Protein AF-A0A0A2TPC8-F1 (afdb_monomer)

Solvent-accessible surface area (backbone atoms only — not comparable to full-atom values): 7662 Å² total; per-residue (Å²): 118,80,66,60,56,56,54,55,64,65,69,65,60,74,78,79,68,80,75,72,52,74,66,56,50,51,52,52,52,39,54,52,29,50,51,46,31,54,52,31,52,68,44,44,84,70,44,54,83,95,39,40,72,57,33,51,48,50,29,53,52,27,49,51,51,30,51,52,47,51,51,53,52,32,54,75,71,70,48,80,70,74,88,72,67,70,83,76,81,57,89,83,67,80,92,76,84,82,88,72,87,82,74,96,74,83,88,83,87,81,85,90,83,89,85,81,91,131

Foldseek 3Di:
DVVVVVVVVVVPDDPPPPDDDPLRVLVVQLVVLVVQLVVLVVVLVVDDPVCNVVSVVSNVVSVVSNVVSVVVNCVVVVNPDDPPVVPPDPPPDDDDDDPDDDDPDDDDDDDDDDDDDD

Nearest PDB structures (foldseek):
  3stq-assembly2_F  TM=7.416E-01  e=1.600E+00  Pseudomonas aeruginosa

Radius of gyration: 28.91 Å; Cα contacts (8 Å, |Δi|>4): 36; chains: 1; bounding box: 40×91×75 Å

Mean predicted aligned error: 17.43 Å

Structure (mmCIF, N/CA/C/O backbone):
data_AF-A0A0A2TPC8-F1
#
_entry.id   AF-A0A0A2TPC8-F1
#
loop_
_atom_site.group_PDB
_atom_site.id
_atom_site.type_symbol
_atom_site.label_atom_id
_atom_site.label_alt_id
_atom_site.label_comp_id
_atom_site.label_asym_id
_atom_site.label_entity_id
_atom_site.label_seq_id
_atom_site.pdbx_PDB_ins_code
_atom_site.Cartn_x
_atom_site.Cartn_y
_atom_site.Cartn_z
_atom_site.occupancy
_atom_site.B_iso_or_equiv
_atom_site.auth_seq_id
_atom_site.auth_comp_id
_atom_site.auth_asym_id
_atom_site.auth_atom_id
_atom_site.pdbx_PDB_model_num
ATOM 1 N N . MET A 1 1 ? 17.088 40.328 40.137 1.00 46.88 1 MET A N 1
ATOM 2 C CA . MET A 1 1 ? 17.240 40.106 38.676 1.00 46.88 1 MET A CA 1
ATOM 3 C C . MET A 1 1 ? 17.309 38.627 38.271 1.00 46.88 1 MET A C 1
ATOM 5 O O . MET A 1 1 ? 16.692 38.276 37.277 1.00 46.88 1 MET A O 1
ATOM 9 N N . LYS A 1 2 ? 17.954 37.725 39.034 1.00 55.81 2 LYS A N 1
ATOM 10 C CA . LYS A 1 2 ? 18.067 36.287 38.675 1.00 55.81 2 LYS A CA 1
ATOM 11 C C . LYS A 1 2 ? 16.743 35.488 38.685 1.00 55.81 2 LYS A C 1
ATOM 13 O O . LYS A 1 2 ? 16.651 34.441 38.056 1.00 55.81 2 LYS A O 1
ATOM 18 N N . THR A 1 3 ? 15.714 35.970 39.382 1.00 57.66 3 THR A N 1
ATOM 19 C CA . THR A 1 3 ? 14.404 35.301 39.512 1.00 57.66 3 THR A CA 1
ATOM 20 C C . THR A 1 3 ? 13.452 35.580 38.351 1.00 57.66 3 THR A C 1
ATOM 22 O O . THR A 1 3 ? 12.630 34.728 38.028 1.00 57.66 3 THR A O 1
ATOM 25 N N . LEU A 1 4 ? 13.579 36.739 37.698 1.00 58.53 4 LEU A N 1
ATOM 26 C CA . LEU A 1 4 ? 12.738 37.114 36.556 1.00 58.53 4 LEU A CA 1
ATOM 27 C C . LEU A 1 4 ? 13.118 36.315 35.304 1.00 58.53 4 LEU A C 1
ATOM 29 O O . LEU A 1 4 ? 12.243 35.789 34.624 1.00 58.53 4 LEU A O 1
ATOM 33 N N . VAL A 1 5 ? 14.419 36.114 35.074 1.00 60.50 5 VAL A N 1
ATOM 34 C CA . VAL A 1 5 ? 14.929 35.327 33.937 1.00 60.50 5 VAL A CA 1
ATOM 35 C C . VAL A 1 5 ? 14.532 33.849 34.052 1.00 60.50 5 VAL A C 1
ATOM 37 O O . VAL A 1 5 ? 14.121 33.243 33.069 1.00 60.50 5 VAL A O 1
ATOM 40 N N . LYS A 1 6 ? 14.557 33.272 35.265 1.00 58.47 6 LYS A N 1
ATOM 41 C CA . LYS A 1 6 ? 14.098 31.889 35.494 1.00 58.47 6 LYS A CA 1
ATOM 42 C C . LYS A 1 6 ? 12.607 31.699 35.200 1.00 58.47 6 LYS A C 1
ATOM 44 O O . LYS A 1 6 ? 12.237 30.671 34.648 1.00 58.47 6 LYS A O 1
ATOM 49 N N . LYS A 1 7 ? 11.757 32.674 35.547 1.00 58.66 7 LYS A N 1
ATOM 50 C CA . LYS A 1 7 ? 10.313 32.601 35.265 1.00 58.66 7 LYS A CA 1
ATOM 51 C C . LYS A 1 7 ? 10.002 32.763 33.776 1.00 58.66 7 LYS A C 1
ATOM 53 O O . LYS A 1 7 ? 9.091 32.107 33.290 1.00 58.66 7 LYS A O 1
ATOM 58 N N . PHE A 1 8 ? 10.787 33.571 33.063 1.00 60.88 8 PHE A N 1
ATOM 59 C CA . PHE A 1 8 ? 10.641 33.751 31.620 1.00 60.88 8 PHE A CA 1
ATOM 60 C C . PHE A 1 8 ? 11.035 32.487 30.842 1.00 60.88 8 PHE A C 1
ATOM 62 O O . PHE A 1 8 ? 10.302 32.061 29.965 1.00 60.88 8 PHE A O 1
ATOM 69 N N . LEU A 1 9 ? 12.127 31.810 31.217 1.00 58.94 9 LEU A N 1
ATOM 70 C CA . LEU A 1 9 ? 12.536 30.555 30.565 1.00 58.94 9 LEU A CA 1
ATOM 71 C C . LEU A 1 9 ? 11.584 29.379 30.853 1.00 58.94 9 LEU A C 1
ATOM 73 O O . LEU A 1 9 ? 11.448 28.489 30.022 1.00 58.94 9 LEU A O 1
ATOM 77 N N . LEU A 1 10 ? 10.894 29.384 31.999 1.00 57.28 10 LEU A N 1
ATOM 78 C CA . LEU A 1 10 ? 9.884 28.372 32.339 1.00 57.28 10 LEU A CA 1
ATOM 79 C C . LEU A 1 10 ? 8.525 28.608 31.659 1.00 57.28 10 LEU A C 1
ATOM 81 O O . LEU A 1 10 ? 7.742 27.668 31.558 1.00 57.28 10 LEU A O 1
ATOM 85 N N . SER A 1 11 ? 8.230 29.825 31.181 1.00 58.09 11 SER A N 1
ATOM 86 C CA . SER A 1 11 ? 6.990 30.104 30.437 1.00 58.09 11 SER A CA 1
ATOM 87 C C . SER A 1 11 ? 7.096 29.789 28.941 1.00 58.09 11 SER A C 1
ATOM 89 O O . SER A 1 11 ? 6.104 29.906 28.229 1.00 58.09 11 SER A O 1
ATOM 91 N N . VAL A 1 12 ? 8.280 29.391 28.461 1.00 60.56 12 VAL A N 1
ATOM 92 C CA . VAL A 1 12 ? 8.544 28.984 27.069 1.00 60.56 12 VAL A CA 1
ATOM 93 C C . VAL A 1 12 ? 8.572 27.452 26.974 1.00 60.56 12 VAL A C 1
ATOM 95 O O . VAL A 1 12 ? 9.391 26.862 26.276 1.00 60.56 12 VAL A O 1
ATOM 98 N N . SER A 1 13 ? 7.677 26.766 27.692 1.00 56.69 13 SER A N 1
ATOM 99 C CA . SER A 1 13 ? 7.326 25.404 27.288 1.00 56.69 13 SER A CA 1
ATOM 100 C C . SER A 1 13 ? 6.463 25.534 26.036 1.00 56.69 13 SER A C 1
ATOM 102 O O . SER A 1 13 ? 5.401 26.158 26.126 1.00 56.69 13 SER A O 1
ATOM 104 N N . PRO A 1 14 ? 6.846 24.957 24.882 1.00 65.19 14 PRO A N 1
ATOM 105 C CA . PRO A 1 14 ? 5.898 24.815 23.790 1.00 65.19 14 PRO A CA 1
ATOM 106 C C . PRO A 1 14 ? 4.658 24.100 24.346 1.00 65.19 14 PRO A C 1
ATOM 108 O O . PRO A 1 14 ? 4.811 23.186 25.171 1.00 65.19 14 PRO A O 1
ATOM 111 N N . PRO A 1 15 ? 3.437 24.526 23.975 1.00 64.19 15 PRO A N 1
ATOM 112 C CA . PRO A 1 15 ? 2.238 23.823 24.396 1.00 64.19 15 PRO A CA 1
ATOM 113 C C . PRO A 1 15 ? 2.415 22.356 24.017 1.00 64.19 15 PRO A C 1
ATOM 115 O O . PRO A 1 15 ? 2.758 22.042 22.873 1.00 64.19 15 PRO A O 1
ATOM 118 N N . LYS A 1 16 ? 2.269 21.468 25.006 1.00 54.62 16 LYS A N 1
ATOM 119 C CA . LYS A 1 16 ? 2.354 20.023 24.807 1.00 54.62 16 LYS A CA 1
ATOM 120 C C . LYS A 1 16 ? 1.321 19.688 23.736 1.00 54.62 16 LYS A C 1
ATOM 122 O O . LYS A 1 16 ? 0.126 19.744 24.018 1.00 54.62 16 LYS A O 1
ATOM 127 N N . ARG A 1 17 ? 1.770 19.439 22.496 1.00 61.84 17 ARG A N 1
ATOM 128 C CA . ARG A 1 17 ? 0.865 18.999 21.431 1.00 61.84 17 ARG A CA 1
ATOM 129 C C . ARG A 1 17 ? 0.112 17.788 21.983 1.00 61.84 17 ARG A C 1
ATOM 131 O O . ARG A 1 17 ? 0.761 16.956 22.632 1.00 61.84 17 ARG A O 1
ATOM 138 N N . PRO A 1 18 ? -1.214 17.702 21.786 1.00 65.75 18 PRO A N 1
ATOM 139 C CA . PRO A 1 18 ? -1.934 16.478 22.092 1.00 65.75 18 PRO A CA 1
ATOM 140 C C . PRO A 1 18 ? -1.162 15.340 21.430 1.00 65.75 18 PRO A C 1
ATOM 142 O O . PRO A 1 18 ? -0.858 15.430 20.238 1.00 65.75 18 PRO A O 1
ATOM 145 N N . GLN A 1 19 ? -0.727 14.350 22.212 1.00 68.94 19 GLN A N 1
ATOM 146 C CA . GLN A 1 19 ? -0.149 13.175 21.583 1.00 68.94 19 GLN A CA 1
ATOM 147 C C . GLN A 1 19 ? -1.287 12.512 20.812 1.00 68.94 19 GLN A C 1
ATOM 149 O O . GLN A 1 19 ? -2.343 12.302 21.419 1.00 68.94 19 GLN A O 1
ATOM 154 N N . PRO A 1 20 ? -1.114 12.274 19.502 1.00 70.69 20 PRO A N 1
ATOM 155 C CA . PRO A 1 20 ? -2.144 11.623 18.716 1.00 70.69 20 PRO A CA 1
ATOM 156 C C . PRO A 1 20 ? -2.506 10.302 19.383 1.00 70.69 20 PRO A C 1
ATOM 158 O O . PRO A 1 20 ? -1.640 9.604 19.926 1.00 70.69 20 PRO A O 1
ATOM 161 N N . ASN A 1 21 ? -3.800 9.998 19.407 1.00 85.00 21 ASN A N 1
ATOM 162 C CA . ASN A 1 21 ? -4.232 8.708 19.921 1.00 85.00 21 ASN A CA 1
ATOM 163 C C . ASN A 1 21 ? -3.690 7.591 19.005 1.00 85.00 21 ASN A C 1
ATOM 165 O O . ASN A 1 21 ? -3.341 7.828 17.848 1.00 85.00 21 ASN A O 1
ATOM 169 N N . GLU A 1 22 ? -3.587 6.366 19.524 1.00 89.38 22 GLU A N 1
ATOM 170 C CA . GLU A 1 22 ? -3.010 5.242 18.770 1.00 89.38 22 GLU A CA 1
ATOM 171 C C . GLU A 1 22 ? -3.702 5.037 17.408 1.00 89.38 22 GLU A C 1
ATOM 173 O O . GLU A 1 22 ? -3.050 4.716 16.416 1.00 89.38 22 GLU A O 1
ATOM 178 N N . THR A 1 23 ? -5.008 5.296 17.343 1.00 90.31 23 THR A N 1
ATOM 179 C CA . THR A 1 23 ? -5.809 5.207 16.120 1.00 90.31 23 THR A CA 1
ATOM 180 C C . THR A 1 23 ? -5.427 6.275 15.092 1.00 90.31 23 THR A C 1
ATOM 182 O O . THR A 1 23 ? -5.300 5.964 13.913 1.00 90.31 23 THR A O 1
ATOM 185 N N . GLU A 1 24 ? -5.220 7.521 15.511 1.00 91.56 24 GLU A N 1
ATOM 186 C CA . GLU A 1 24 ? -4.790 8.636 14.661 1.00 91.56 24 GLU A CA 1
ATOM 187 C C . GLU A 1 24 ? -3.392 8.388 14.094 1.00 91.56 24 GLU A C 1
ATOM 189 O O . GLU A 1 24 ? -3.170 8.619 12.905 1.00 91.56 24 GLU A O 1
ATOM 194 N N . CYS A 1 25 ? -2.474 7.862 14.912 1.00 93.00 25 CYS A N 1
ATOM 195 C CA . CYS A 1 25 ? -1.161 7.420 14.441 1.00 93.00 25 CYS A CA 1
ATOM 196 C C . CYS A 1 25 ? -1.297 6.349 13.360 1.00 93.00 25 CYS A C 1
ATOM 198 O O . CYS A 1 25 ? -0.703 6.470 12.293 1.00 93.00 25 CYS A O 1
ATOM 200 N N . LEU A 1 26 ? -2.123 5.330 13.608 1.00 94.00 26 LEU A N 1
ATOM 201 C CA . LEU A 1 26 ? -2.313 4.235 12.666 1.00 94.00 26 LEU A CA 1
ATOM 202 C C . LEU A 1 26 ? -2.952 4.699 11.350 1.00 94.00 26 LEU A C 1
ATOM 204 O O . LEU A 1 26 ? -2.553 4.244 10.283 1.00 94.00 26 LEU A O 1
ATOM 208 N N . ILE A 1 27 ? -3.909 5.628 11.400 1.00 94.56 27 ILE A N 1
ATOM 209 C CA . ILE A 1 27 ? -4.497 6.230 10.195 1.00 94.56 27 ILE A CA 1
ATOM 210 C C . ILE A 1 27 ? -3.428 6.990 9.401 1.00 94.56 27 ILE A C 1
ATOM 212 O O . ILE A 1 27 ? -3.358 6.850 8.181 1.00 94.56 27 ILE A O 1
ATOM 216 N N . ALA A 1 28 ? -2.565 7.755 10.075 1.00 95.38 28 ALA A N 1
ATOM 217 C CA . ALA A 1 28 ? -1.469 8.456 9.414 1.00 95.38 28 ALA A CA 1
ATOM 218 C C . ALA A 1 28 ? -0.470 7.482 8.759 1.00 95.38 28 ALA A C 1
ATOM 220 O O . ALA A 1 28 ? -0.066 7.704 7.619 1.00 95.38 28 ALA A O 1
ATOM 221 N N . GLU A 1 29 ? -0.126 6.380 9.433 1.00 96.38 29 GLU A N 1
ATOM 222 C CA . GLU A 1 29 ? 0.724 5.314 8.879 1.00 96.38 29 GLU A CA 1
ATOM 223 C C . GLU A 1 29 ? 0.089 4.662 7.637 1.00 96.38 29 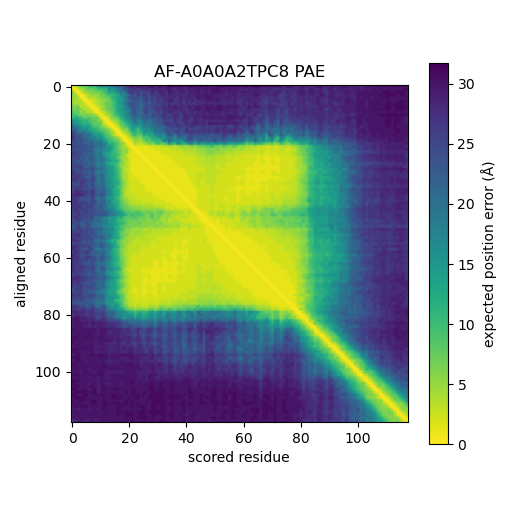GLU A C 1
ATOM 225 O O . GLU A 1 29 ? 0.784 4.380 6.659 1.00 96.38 29 GLU A O 1
ATOM 230 N N . ILE A 1 30 ? -1.232 4.448 7.642 1.00 95.75 30 ILE A N 1
ATOM 231 C CA . ILE A 1 30 ? -1.977 3.891 6.500 1.00 95.75 30 ILE A CA 1
ATOM 232 C C . ILE A 1 30 ? -1.920 4.834 5.295 1.00 95.75 30 ILE A C 1
ATOM 234 O O . ILE A 1 30 ? -1.648 4.382 4.180 1.00 95.75 30 ILE A O 1
ATOM 238 N N . GLU A 1 31 ? -2.147 6.133 5.497 1.00 96.06 31 GLU A N 1
ATOM 239 C CA . GLU A 1 31 ? -2.064 7.123 4.416 1.00 96.06 31 GLU A CA 1
ATOM 240 C C . GLU A 1 31 ? -0.631 7.268 3.884 1.00 96.06 31 GLU A C 1
ATOM 242 O O . GLU A 1 31 ? -0.421 7.360 2.672 1.00 96.06 31 GLU A O 1
ATOM 247 N N . GLU A 1 32 ? 0.378 7.198 4.755 1.00 96.56 32 GLU A N 1
ATOM 248 C CA . GLU A 1 32 ? 1.779 7.170 4.330 1.00 96.56 32 GLU A CA 1
ATOM 249 C C . GLU A 1 32 ? 2.081 5.926 3.479 1.00 96.56 32 GLU A C 1
ATOM 251 O O . GLU A 1 32 ? 2.689 6.028 2.410 1.00 96.56 32 GLU A O 1
ATOM 256 N N . ALA A 1 33 ? 1.635 4.744 3.916 1.00 94.81 33 ALA A N 1
ATOM 257 C CA . ALA A 1 33 ? 1.813 3.501 3.171 1.00 94.81 33 ALA A CA 1
ATOM 258 C C . ALA A 1 33 ? 1.103 3.545 1.809 1.00 94.81 33 ALA A C 1
ATOM 260 O O . ALA A 1 33 ? 1.669 3.106 0.807 1.00 94.81 33 ALA A O 1
ATOM 261 N N . ARG A 1 34 ? -0.085 4.155 1.736 1.00 94.62 34 ARG A N 1
ATOM 262 C CA . ARG A 1 34 ? -0.790 4.404 0.473 1.00 94.62 34 ARG A CA 1
ATOM 263 C C . ARG A 1 34 ? 0.022 5.300 -0.466 1.00 94.62 34 ARG A C 1
ATOM 265 O O . ARG A 1 34 ? 0.104 5.018 -1.661 1.00 94.62 34 ARG A O 1
ATOM 272 N N . GLY A 1 35 ? 0.662 6.339 0.069 1.00 93.50 35 GLY A N 1
ATOM 273 C CA . GLY A 1 35 ? 1.587 7.187 -0.684 1.00 93.50 35 GLY A CA 1
ATOM 274 C C . GLY A 1 35 ? 2.783 6.412 -1.247 1.00 93.50 35 GLY A C 1
ATOM 275 O O . GLY A 1 35 ? 3.162 6.626 -2.397 1.00 93.50 35 GLY A O 1
ATOM 276 N N . LYS A 1 36 ? 3.339 5.467 -0.477 1.00 94.38 36 LYS A N 1
ATOM 277 C CA . LYS A 1 36 ? 4.445 4.596 -0.921 1.00 94.38 36 LYS A CA 1
ATOM 278 C C . LYS A 1 36 ? 4.032 3.648 -2.044 1.00 94.38 36 LYS A C 1
ATOM 280 O O . LYS A 1 36 ? 4.785 3.511 -3.000 1.00 94.38 36 LYS A O 1
ATOM 285 N N . ILE A 1 37 ? 2.831 3.069 -1.977 1.00 93.88 37 ILE A N 1
ATOM 286 C CA . ILE A 1 37 ? 2.282 2.255 -3.076 1.00 93.88 37 ILE A CA 1
ATOM 287 C C . ILE A 1 37 ? 2.180 3.091 -4.349 1.00 93.88 37 ILE A C 1
ATOM 289 O O . ILE A 1 37 ? 2.686 2.682 -5.387 1.00 93.88 37 ILE A O 1
ATOM 293 N N . LEU A 1 38 ? 1.579 4.283 -4.266 1.00 94.38 38 LEU A N 1
ATOM 294 C CA . LEU A 1 38 ? 1.439 5.164 -5.427 1.00 94.38 38 LEU A CA 1
ATOM 295 C C . LEU A 1 38 ? 2.804 5.539 -6.018 1.00 94.38 38 LEU A C 1
ATOM 297 O O . LEU A 1 38 ? 2.978 5.560 -7.233 1.00 94.38 38 LEU A O 1
ATOM 301 N N . TYR A 1 39 ? 3.782 5.822 -5.161 1.00 92.88 39 TYR A N 1
ATOM 302 C CA . TYR A 1 39 ? 5.145 6.120 -5.581 1.00 92.88 39 TYR A CA 1
ATOM 303 C C . TYR A 1 39 ? 5.826 4.932 -6.277 1.00 92.88 39 TYR A C 1
ATOM 305 O O . TYR A 1 39 ? 6.398 5.115 -7.352 1.00 92.88 39 TYR A O 1
ATOM 313 N N . ALA A 1 40 ? 5.744 3.731 -5.696 1.00 92.44 40 ALA A N 1
ATOM 314 C CA . ALA A 1 40 ? 6.312 2.513 -6.267 1.00 92.44 40 ALA A CA 1
ATOM 315 C C . ALA A 1 40 ? 5.650 2.171 -7.609 1.00 92.44 40 ALA A C 1
ATOM 317 O O . ALA A 1 40 ? 6.344 1.919 -8.590 1.00 92.44 40 ALA A O 1
ATOM 318 N N . TRP A 1 41 ? 4.319 2.272 -7.680 1.00 92.62 41 TRP A N 1
ATOM 319 C CA . TRP A 1 41 ? 3.549 2.061 -8.905 1.00 92.62 41 TRP A CA 1
ATOM 320 C C . TRP A 1 41 ? 3.977 3.019 -10.019 1.00 92.62 41 TRP A C 1
ATOM 322 O O . TRP A 1 41 ? 4.325 2.596 -11.116 1.00 92.62 41 TRP A O 1
ATOM 332 N N . ASN A 1 42 ? 4.062 4.316 -9.711 1.00 91.50 42 ASN A N 1
ATOM 333 C CA . ASN A 1 42 ? 4.493 5.324 -10.678 1.00 91.50 42 ASN A CA 1
ATOM 334 C C . ASN A 1 42 ? 5.924 5.110 -11.178 1.00 91.50 42 ASN A C 1
ATOM 336 O O . ASN A 1 42 ? 6.264 5.631 -12.231 1.00 91.50 42 ASN A O 1
ATOM 340 N N . ARG A 1 43 ? 6.785 4.422 -10.423 1.00 87.94 43 ARG A N 1
ATOM 341 C CA . ARG A 1 43 ? 8.159 4.103 -10.838 1.00 87.94 43 ARG A CA 1
ATOM 342 C C . ARG A 1 43 ? 8.260 2.794 -11.596 1.00 87.94 43 ARG A C 1
ATOM 344 O O . ARG A 1 43 ? 9.133 2.678 -12.452 1.0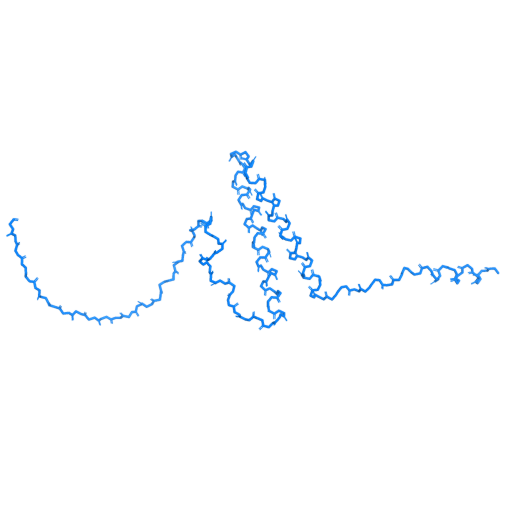0 87.94 43 ARG A O 1
ATOM 351 N N . PHE A 1 44 ? 7.385 1.845 -11.288 1.00 88.62 44 PHE A N 1
ATOM 352 C CA . PHE A 1 44 ? 7.327 0.552 -11.949 1.00 88.62 44 PHE A CA 1
ATOM 353 C C . PHE A 1 44 ? 7.174 0.703 -13.468 1.00 88.62 44 PHE A C 1
ATOM 355 O O . PHE A 1 44 ? 7.942 0.101 -14.214 1.00 88.62 44 PHE A O 1
ATOM 362 N N . ASP A 1 45 ? 6.297 1.607 -13.917 1.00 84.50 45 ASP A N 1
ATOM 363 C CA . ASP A 1 45 ? 6.056 1.880 -15.344 1.00 84.50 45 ASP A CA 1
ATOM 364 C C . ASP A 1 45 ? 7.297 2.385 -16.110 1.00 84.50 45 ASP A C 1
ATOM 366 O O . ASP A 1 45 ? 7.361 2.272 -17.334 1.00 84.50 45 ASP A O 1
ATOM 370 N N . TYR A 1 46 ? 8.293 2.933 -15.406 1.00 90.50 46 TYR A N 1
ATOM 371 C CA . TYR A 1 46 ? 9.522 3.483 -15.994 1.00 90.50 46 TYR A CA 1
ATOM 372 C C . TYR A 1 46 ? 10.779 2.716 -15.573 1.00 90.50 46 TYR A C 1
ATOM 374 O O . TYR A 1 46 ? 11.896 3.204 -15.776 1.00 90.50 46 TYR A O 1
ATOM 382 N N . ALA A 1 47 ? 10.627 1.541 -14.960 1.00 92.12 47 ALA A N 1
ATOM 383 C CA . ALA A 1 47 ? 11.762 0.729 -14.560 1.00 92.12 47 ALA A CA 1
ATOM 384 C C . ALA A 1 47 ? 12.542 0.269 -15.801 1.00 92.12 47 ALA A C 1
ATOM 386 O O . ALA A 1 47 ? 11.967 -0.257 -16.757 1.00 92.12 47 ALA A O 1
ATOM 387 N N . ALA A 1 48 ? 13.867 0.450 -15.789 1.00 94.62 48 ALA A N 1
ATOM 388 C CA . ALA A 1 48 ? 14.711 -0.151 -16.817 1.00 94.62 48 ALA A CA 1
ATOM 389 C C . ALA A 1 48 ? 14.596 -1.689 -16.740 1.00 94.62 48 ALA A C 1
ATOM 391 O O . ALA A 1 48 ? 14.372 -2.211 -15.642 1.00 94.62 48 ALA A O 1
ATOM 392 N N . PRO A 1 49 ? 14.758 -2.422 -17.858 1.00 94.31 49 PRO A N 1
ATOM 393 C CA . PRO A 1 49 ? 14.559 -3.873 -17.906 1.00 94.31 49 PRO A CA 1
ATOM 394 C C . PRO A 1 49 ? 15.307 -4.647 -16.812 1.00 94.31 49 PRO A C 1
ATOM 396 O O . PRO A 1 49 ? 14.757 -5.564 -16.209 1.00 94.31 49 PRO A O 1
ATOM 399 N N . GLU A 1 50 ? 16.535 -4.236 -16.503 1.00 95.19 50 GLU A N 1
ATOM 400 C CA . GLU A 1 50 ? 17.390 -4.827 -15.472 1.00 95.19 50 GLU A CA 1
ATOM 401 C C . GLU A 1 50 ? 16.918 -4.587 -14.024 1.00 95.19 50 GLU A C 1
ATOM 403 O O . GLU A 1 50 ? 17.413 -5.235 -13.104 1.00 95.19 50 GLU A O 1
ATOM 408 N N . TYR A 1 51 ? 15.958 -3.683 -13.806 1.00 94.38 51 TYR A N 1
ATOM 409 C CA . TYR A 1 51 ? 15.429 -3.321 -12.486 1.00 94.38 51 TYR A CA 1
ATOM 410 C C . TYR A 1 51 ? 13.938 -3.625 -12.314 1.00 94.38 51 TYR A C 1
ATOM 412 O O . TYR A 1 51 ? 13.373 -3.292 -11.273 1.00 94.38 51 TYR A O 1
ATOM 420 N N . VAL A 1 52 ? 13.287 -4.266 -13.290 1.00 94.00 52 VAL A N 1
ATOM 421 C CA . VAL A 1 52 ? 11.851 -4.584 -13.210 1.00 94.00 52 VAL A CA 1
ATOM 422 C C . VAL A 1 52 ? 11.548 -5.441 -11.983 1.00 94.00 52 VAL A C 1
ATOM 424 O O . VAL A 1 52 ? 10.645 -5.109 -11.224 1.00 94.00 52 VAL A O 1
ATOM 427 N N . GLU A 1 53 ? 12.335 -6.491 -11.730 1.00 94.56 53 GLU A N 1
ATOM 428 C CA . GLU A 1 53 ? 12.152 -7.351 -10.550 1.00 94.56 53 GLU A CA 1
ATOM 429 C C . GLU A 1 53 ? 12.260 -6.561 -9.241 1.00 94.56 53 GLU A C 1
ATOM 431 O O . GLU A 1 53 ? 11.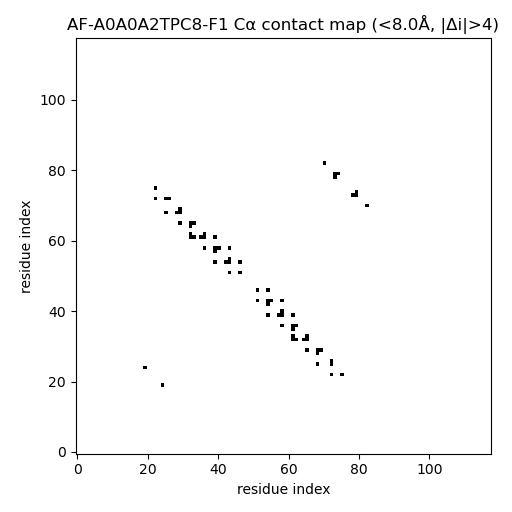467 -6.760 -8.321 1.00 94.56 53 GLU A O 1
ATOM 436 N N . LEU A 1 54 ? 13.200 -5.614 -9.171 1.00 95.06 54 LEU A N 1
ATOM 437 C CA . LEU A 1 54 ? 13.360 -4.753 -8.004 1.00 95.06 54 LEU A CA 1
ATOM 438 C C . LEU A 1 54 ? 12.142 -3.840 -7.810 1.00 95.06 54 LEU A C 1
ATOM 440 O O . LEU A 1 54 ? 11.668 -3.688 -6.686 1.00 95.06 54 LEU A O 1
ATOM 444 N N . ALA A 1 55 ? 11.609 -3.274 -8.893 1.00 94.25 55 ALA A N 1
ATOM 445 C CA . ALA A 1 55 ? 10.418 -2.433 -8.845 1.00 94.25 55 ALA A CA 1
ATOM 446 C C . ALA A 1 55 ? 9.157 -3.233 -8.456 1.00 94.25 55 ALA A C 1
ATOM 448 O O . ALA A 1 55 ? 8.349 -2.745 -7.664 1.00 94.25 55 ALA A O 1
ATOM 449 N N . VAL A 1 56 ? 9.020 -4.485 -8.921 1.00 94.62 56 VAL A N 1
ATOM 450 C CA . VAL A 1 56 ? 7.965 -5.407 -8.453 1.00 94.62 56 VAL A CA 1
ATOM 451 C C . VAL A 1 56 ? 8.088 -5.642 -6.947 1.00 94.62 56 VAL A C 1
ATOM 453 O O . VAL A 1 56 ? 7.094 -5.567 -6.227 1.00 94.62 56 VAL A O 1
ATOM 456 N N . LEU A 1 57 ? 9.298 -5.912 -6.449 1.00 96.00 57 LEU A N 1
ATOM 457 C CA . LEU A 1 57 ? 9.522 -6.152 -5.022 1.00 96.00 57 LEU A CA 1
ATOM 458 C C . LEU A 1 57 ? 9.200 -4.919 -4.166 1.00 96.00 57 LEU A C 1
ATOM 460 O O . LEU A 1 57 ? 8.591 -5.062 -3.106 1.00 96.00 57 LEU A O 1
ATOM 464 N N . GLU A 1 58 ? 9.570 -3.717 -4.616 1.00 94.38 58 GLU A N 1
ATOM 465 C CA . GLU A 1 58 ? 9.247 -2.459 -3.926 1.00 94.38 58 GLU A CA 1
ATOM 466 C C . GLU A 1 58 ? 7.729 -2.253 -3.811 1.00 94.38 58 GLU A C 1
ATOM 468 O O . GLU A 1 58 ? 7.220 -1.879 -2.745 1.00 94.38 58 GLU A O 1
ATOM 473 N N . LEU A 1 59 ? 6.999 -2.557 -4.885 1.00 93.44 59 LEU A N 1
ATOM 474 C CA . LEU A 1 59 ? 5.545 -2.494 -4.901 1.00 93.44 59 LEU A CA 1
ATOM 475 C C . LEU A 1 59 ? 4.922 -3.522 -3.943 1.00 93.44 59 LEU A C 1
ATOM 477 O O . LEU A 1 59 ? 4.158 -3.137 -3.058 1.00 93.44 59 LEU A O 1
ATOM 481 N N . LEU A 1 60 ? 5.304 -4.799 -4.049 1.00 94.06 60 LEU A N 1
ATOM 482 C CA . LEU A 1 60 ? 4.785 -5.875 -3.193 1.00 94.06 60 LEU A CA 1
ATOM 483 C C . LEU A 1 60 ? 5.041 -5.609 -1.705 1.00 94.06 60 LEU A C 1
ATOM 485 O O . LEU A 1 60 ? 4.184 -5.869 -0.854 1.00 94.06 60 LEU A O 1
ATOM 489 N N . LEU A 1 61 ? 6.216 -5.071 -1.372 1.00 96.00 61 LEU A N 1
ATOM 490 C CA . LEU A 1 61 ? 6.566 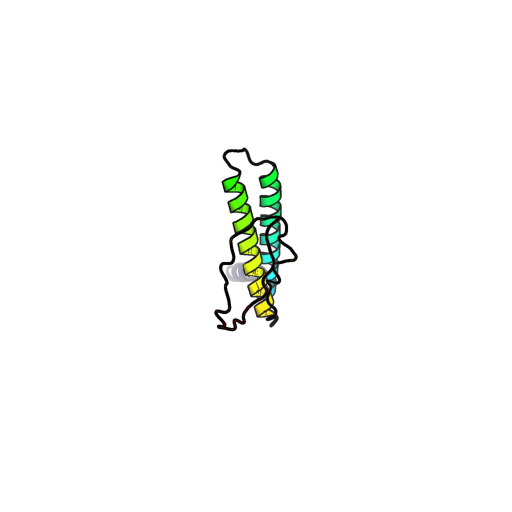-4.713 -0.001 1.00 96.00 61 LEU A CA 1
ATOM 491 C C . LEU A 1 61 ? 5.671 -3.581 0.517 1.00 96.00 61 LEU A C 1
ATOM 493 O O . LEU A 1 61 ? 5.168 -3.654 1.642 1.00 96.00 61 LEU A O 1
ATOM 497 N N . SER A 1 62 ? 5.429 -2.564 -0.310 1.00 92.56 62 SER A N 1
ATOM 498 C CA . SER A 1 62 ? 4.559 -1.435 0.030 1.00 92.56 62 SER A CA 1
ATOM 499 C C . SER A 1 62 ? 3.102 -1.874 0.228 1.00 92.56 62 SER A C 1
ATOM 501 O O . SER A 1 62 ? 2.465 -1.481 1.209 1.00 92.56 62 SER A O 1
ATOM 503 N N . GLU A 1 63 ? 2.591 -2.747 -0.641 1.00 92.44 63 GLU A N 1
ATOM 504 C CA . GLU A 1 63 ? 1.241 -3.320 -0.546 1.00 92.44 63 GLU A CA 1
ATOM 505 C C . GLU A 1 63 ? 1.065 -4.216 0.683 1.00 92.44 63 GLU A C 1
ATOM 507 O O . GLU A 1 63 ? 0.052 -4.137 1.388 1.00 92.44 63 GLU A O 1
ATOM 512 N N . THR A 1 64 ? 2.070 -5.041 0.985 1.00 94.44 64 THR A N 1
ATOM 513 C CA . THR A 1 64 ? 2.068 -5.902 2.174 1.00 94.44 64 THR A CA 1
ATOM 514 C C . THR A 1 64 ? 2.045 -5.060 3.446 1.00 94.44 64 THR A C 1
ATOM 516 O O . THR A 1 64 ? 1.255 -5.326 4.355 1.00 94.44 64 THR A O 1
ATOM 519 N N . HIS A 1 65 ? 2.867 -4.009 3.502 1.00 95.12 65 HIS A N 1
ATOM 520 C CA . HIS A 1 65 ? 2.903 -3.089 4.633 1.00 95.12 65 HIS A CA 1
ATOM 521 C C . HIS A 1 65 ? 1.546 -2.405 4.849 1.00 95.12 65 HIS A C 1
ATOM 523 O O . HIS A 1 65 ? 0.998 -2.463 5.950 1.00 95.12 65 HIS A O 1
ATOM 529 N N . TYR A 1 66 ? 0.953 -1.847 3.791 1.00 95.00 66 TYR A N 1
ATOM 530 C CA . TYR A 1 66 ? -0.387 -1.258 3.839 1.00 95.00 66 TYR A CA 1
ATOM 531 C C . TYR A 1 66 ? -1.445 -2.256 4.331 1.00 95.00 66 TYR A C 1
ATOM 533 O O . TYR A 1 66 ? -2.255 -1.942 5.205 1.00 95.00 66 TYR A O 1
ATOM 541 N N . SER A 1 67 ? -1.410 -3.487 3.819 1.00 90.88 67 SER A N 1
ATOM 542 C CA . SER A 1 67 ? -2.358 -4.542 4.188 1.00 90.88 67 SER A CA 1
ATOM 543 C C . SER A 1 67 ? -2.262 -4.919 5.669 1.00 90.88 67 SER A C 1
ATOM 545 O O . SER A 1 67 ? -3.286 -5.120 6.327 1.00 90.88 67 SER A O 1
ATOM 547 N N . LEU A 1 68 ? -1.046 -4.977 6.222 1.00 94.56 68 LEU A N 1
ATOM 548 C CA . LEU A 1 6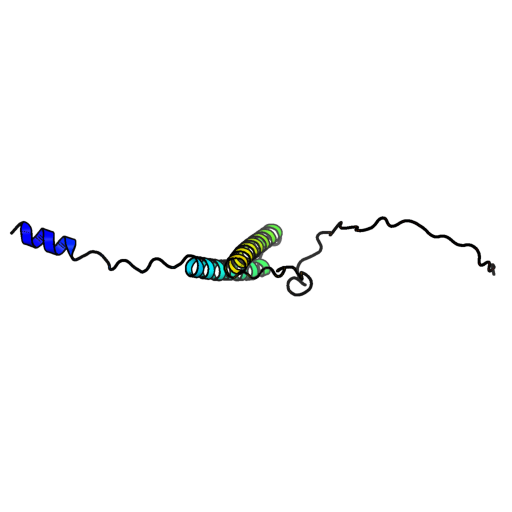8 ? -0.818 -5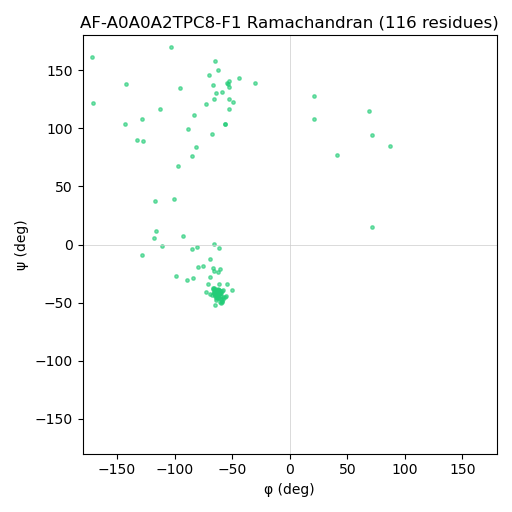.228 7.647 1.00 94.56 68 LEU A CA 1
ATOM 549 C C . LEU A 1 68 ? -1.363 -4.095 8.523 1.00 94.56 68 LEU A C 1
ATOM 551 O O . LEU A 1 68 ? -2.042 -4.371 9.517 1.00 94.56 68 LEU A O 1
ATOM 555 N N . LEU A 1 69 ? -1.128 -2.839 8.140 1.00 94.19 69 LEU A N 1
ATOM 556 C CA . LEU A 1 69 ? -1.655 -1.676 8.858 1.00 94.19 69 LEU A CA 1
ATOM 557 C C . LEU A 1 69 ? -3.189 -1.652 8.840 1.00 94.19 69 LEU A C 1
ATOM 559 O O . LEU A 1 69 ? -3.821 -1.514 9.889 1.00 94.19 69 LEU A O 1
ATOM 563 N N . ASN A 1 70 ? -3.802 -1.900 7.680 1.00 91.88 70 ASN A N 1
ATOM 564 C CA . ASN A 1 70 ? -5.256 -2.009 7.559 1.00 91.88 70 ASN A CA 1
AT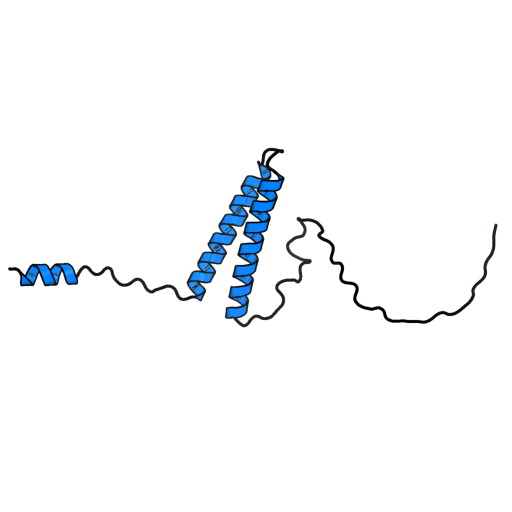OM 565 C C . ASN A 1 70 ? -5.825 -3.158 8.396 1.00 91.88 70 ASN A C 1
ATOM 567 O O . ASN A 1 70 ? -6.874 -3.016 9.028 1.00 91.88 70 ASN A O 1
ATOM 571 N N . LYS A 1 71 ? -5.137 -4.304 8.444 1.00 90.50 71 LYS A N 1
ATOM 572 C CA . LYS A 1 71 ? -5.537 -5.422 9.305 1.00 90.50 71 LYS A CA 1
ATOM 573 C C . LYS A 1 71 ? -5.515 -5.015 10.778 1.00 90.50 71 LYS A C 1
ATOM 575 O O . LYS A 1 71 ? -6.490 -5.277 11.480 1.00 90.50 71 LYS A O 1
ATOM 580 N N . ARG A 1 72 ? -4.452 -4.344 11.237 1.00 92.38 72 ARG A N 1
ATOM 581 C CA . ARG A 1 72 ? -4.361 -3.813 12.608 1.00 92.38 72 ARG A CA 1
ATOM 582 C C . ARG A 1 72 ? -5.506 -2.843 12.902 1.00 92.38 72 ARG A C 1
ATOM 584 O O . ARG A 1 72 ? -6.158 -2.978 13.932 1.00 92.38 72 ARG A O 1
ATOM 591 N N . TYR A 1 73 ? -5.794 -1.928 11.981 1.00 92.31 73 TYR A N 1
ATOM 592 C CA . TYR A 1 73 ? -6.855 -0.935 12.148 1.00 92.31 73 TYR A CA 1
ATOM 593 C C . TYR A 1 73 ? -8.230 -1.587 12.310 1.00 92.31 73 TYR A C 1
ATOM 595 O O . TYR A 1 73 ? -8.992 -1.246 13.210 1.00 92.31 73 TYR A O 1
ATOM 603 N N . ARG A 1 74 ? -8.527 -2.608 11.506 1.00 87.38 74 ARG A N 1
ATOM 604 C CA . ARG A 1 74 ? -9.794 -3.346 11.599 1.00 87.38 74 ARG A CA 1
ATOM 605 C C . ARG A 1 74 ? -9.926 -4.135 12.897 1.00 87.38 74 ARG A C 1
ATOM 607 O O . ARG A 1 74 ? -11.005 -4.132 13.482 1.00 87.38 74 ARG A O 1
ATOM 614 N N . ILE A 1 75 ? -8.835 -4.741 13.375 1.00 89.62 75 ILE A N 1
ATOM 615 C CA . ILE A 1 75 ? -8.796 -5.391 14.693 1.00 89.62 75 ILE A CA 1
ATOM 616 C C . ILE A 1 75 ? -9.105 -4.370 15.796 1.00 89.62 75 ILE A C 1
ATOM 618 O O . ILE A 1 75 ? -9.928 -4.655 16.661 1.00 89.62 75 ILE A O 1
ATOM 622 N N . MET A 1 76 ? -8.522 -3.165 15.736 1.00 88.62 76 MET A N 1
ATOM 623 C CA . MET A 1 76 ? -8.822 -2.089 16.693 1.00 88.62 76 MET A CA 1
ATOM 624 C C . MET A 1 76 ? -10.294 -1.658 16.664 1.00 88.62 76 MET A C 1
ATOM 626 O O . MET A 1 76 ? -10.855 -1.330 17.705 1.00 88.62 76 MET A O 1
ATOM 630 N N . LEU A 1 77 ? -10.937 -1.692 15.494 1.00 89.06 77 LEU A N 1
ATOM 631 C CA . LEU A 1 77 ? -12.366 -1.403 15.340 1.00 89.06 77 LEU A CA 1
ATOM 632 C C . LEU A 1 77 ? -13.288 -2.583 15.708 1.00 89.06 77 LEU A C 1
ATOM 634 O O . LEU A 1 77 ? -14.507 -2.445 15.626 1.00 89.06 77 LEU A O 1
ATOM 638 N N . GLY A 1 78 ? -12.745 -3.749 16.074 1.00 87.88 78 GLY A N 1
ATOM 639 C CA . GLY A 1 78 ? -13.528 -4.962 16.340 1.00 87.88 78 GLY A CA 1
ATOM 640 C C . GLY A 1 78 ? -14.122 -5.615 15.083 1.00 87.88 78 GLY A C 1
ATOM 641 O O . GLY A 1 78 ? -15.018 -6.455 15.176 1.00 87.88 78 GLY A O 1
ATOM 642 N N . ILE A 1 79 ? -13.638 -5.244 13.894 1.00 85.31 79 ILE A N 1
ATOM 643 C CA . ILE A 1 79 ? -14.111 -5.768 12.612 1.00 85.31 79 ILE A CA 1
ATOM 644 C C . ILE A 1 79 ? -13.314 -7.033 12.276 1.00 85.31 79 ILE A C 1
ATOM 646 O O . ILE A 1 79 ? -12.210 -6.970 11.738 1.00 85.31 79 ILE A O 1
ATOM 650 N N . ASN A 1 80 ? -13.908 -8.194 12.552 1.00 69.88 80 ASN A N 1
ATOM 651 C CA . ASN A 1 80 ? -13.276 -9.503 12.342 1.00 69.88 80 ASN A CA 1
ATOM 652 C C . ASN A 1 80 ? -13.575 -10.140 10.977 1.00 69.88 80 ASN A C 1
ATOM 654 O O . ASN A 1 80 ? -13.216 -11.295 10.746 1.00 69.88 80 ASN A O 1
ATOM 658 N N . THR A 1 81 ? -14.237 -9.432 10.058 1.00 67.50 81 THR A N 1
ATOM 659 C CA . THR A 1 81 ? -14.490 -9.993 8.726 1.00 67.50 81 THR A CA 1
ATOM 660 C C . THR A 1 81 ? -13.166 -10.173 7.975 1.00 67.50 81 THR A C 1
ATOM 662 O O . THR A 1 81 ? -12.298 -9.296 8.044 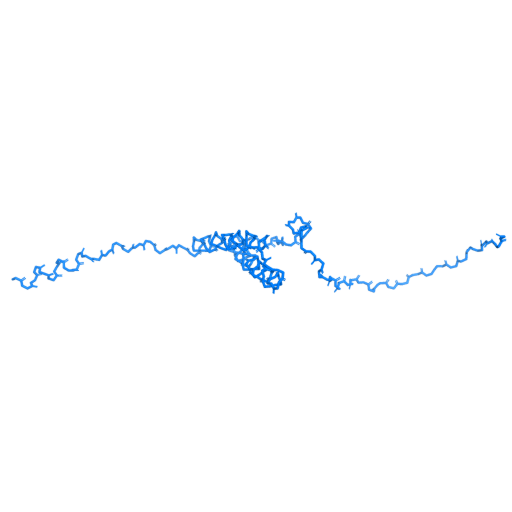1.00 67.50 81 THR A O 1
ATOM 665 N N . PRO A 1 82 ? -12.951 -11.290 7.264 1.00 60.19 82 PRO A N 1
ATOM 666 C CA . PRO A 1 82 ? -11.711 -11.504 6.528 1.00 60.19 82 PRO A CA 1
ATOM 667 C C . PRO A 1 82 ? -11.509 -10.379 5.504 1.00 60.19 82 PRO A C 1
ATOM 669 O O . PRO A 1 82 ? -12.424 -10.031 4.766 1.00 60.19 82 PRO A O 1
ATOM 672 N N . LEU A 1 83 ? -10.307 -9.789 5.478 1.00 56.28 83 LEU A N 1
ATOM 673 C CA . LEU A 1 83 ? -9.903 -8.838 4.425 1.00 56.28 83 LEU A CA 1
ATOM 674 C C . LEU A 1 83 ? -9.818 -9.551 3.059 1.00 56.28 83 LEU A C 1
ATOM 676 O O . LEU A 1 83 ? -9.926 -8.932 2.009 1.00 56.28 83 LEU A O 1
ATOM 680 N N . LEU A 1 84 ? -9.640 -10.874 3.106 1.00 51.97 84 LEU A N 1
ATOM 681 C CA . LEU A 1 84 ? -9.385 -11.761 1.984 1.00 51.97 84 LEU A CA 1
ATOM 682 C C . LEU A 1 84 ? -10.683 -12.431 1.506 1.00 51.97 84 LEU A C 1
ATOM 684 O O . LEU A 1 84 ? -10.842 -13.641 1.603 1.00 51.97 84 LEU A O 1
ATOM 688 N N . SER A 1 85 ? -11.598 -11.642 0.949 1.00 43.56 85 SER A N 1
ATOM 689 C CA . SER A 1 85 ? -12.211 -12.053 -0.319 1.00 43.56 85 SER A CA 1
ATOM 690 C C . SER A 1 85 ? -11.253 -11.563 -1.402 1.00 43.56 85 SER A C 1
ATOM 692 O O . SER A 1 85 ? -11.448 -10.503 -1.995 1.00 43.56 85 SER A O 1
ATOM 694 N N . LEU A 1 86 ? -10.144 -12.286 -1.561 1.00 47.59 86 LEU A N 1
ATOM 695 C CA . LEU A 1 86 ? -9.001 -11.931 -2.407 1.00 47.59 86 LEU A CA 1
ATOM 696 C C . LEU A 1 86 ? -9.343 -11.909 -3.917 1.00 47.59 86 LEU A C 1
ATOM 698 O O . LEU A 1 86 ? -8.489 -11.568 -4.721 1.00 47.59 86 LEU A O 1
ATOM 702 N N . ASP A 1 87 ? -10.591 -12.194 -4.306 1.00 42.53 87 ASP A N 1
ATOM 703 C CA . ASP A 1 87 ? -11.067 -12.175 -5.700 1.00 42.53 87 ASP A CA 1
ATOM 704 C C . ASP A 1 87 ? -11.291 -10.769 -6.290 1.00 42.53 87 ASP A C 1
ATOM 706 O O . ASP A 1 87 ? -11.383 -10.609 -7.507 1.00 42.53 87 ASP A O 1
ATOM 710 N N . GLY A 1 88 ? -11.418 -9.732 -5.454 1.00 44.56 88 GLY A N 1
ATOM 711 C CA . GLY A 1 88 ? -11.997 -8.460 -5.908 1.00 44.56 88 GLY A CA 1
ATOM 712 C C . GLY A 1 88 ? -11.026 -7.339 -6.281 1.00 44.56 88 GLY A C 1
ATOM 713 O O . GLY A 1 88 ? -11.402 -6.476 -7.067 1.00 44.56 88 GLY A O 1
ATOM 714 N N . HIS A 1 89 ? -9.817 -7.291 -5.708 1.00 42.69 89 HIS A N 1
ATOM 715 C CA . HIS A 1 89 ? -9.020 -6.048 -5.734 1.00 42.69 89 HIS A CA 1
ATOM 716 C C . HIS A 1 89 ? -7.573 -6.187 -6.239 1.00 42.69 89 HIS A C 1
ATOM 718 O O . HIS A 1 89 ? -6.938 -5.172 -6.517 1.00 42.69 89 HIS A O 1
ATOM 724 N N . PHE A 1 90 ? -7.081 -7.415 -6.438 1.00 44.75 90 PHE A N 1
ATOM 725 C CA . PHE A 1 90 ? -5.741 -7.704 -6.973 1.00 44.75 90 PHE A CA 1
ATOM 726 C C . PHE A 1 90 ? -5.794 -8.446 -8.317 1.00 44.75 90 PHE A C 1
ATOM 728 O O . PHE A 1 90 ? -4.965 -9.308 -8.592 1.00 44.75 90 PHE A O 1
ATOM 735 N N . GLN A 1 91 ? -6.748 -8.111 -9.193 1.00 43.22 91 GLN A N 1
ATOM 736 C CA . GLN A 1 91 ? -6.864 -8.745 -10.519 1.00 43.22 91 GLN A CA 1
ATOM 737 C C . GLN A 1 91 ? -5.640 -8.548 -11.441 1.00 43.22 91 GLN A C 1
ATOM 739 O O . GLN A 1 91 ? -5.619 -9.123 -12.523 1.00 43.22 91 GLN A O 1
ATOM 744 N N . ASN A 1 92 ? -4.607 -7.801 -11.029 1.00 46.41 92 ASN A N 1
ATOM 745 C CA . ASN A 1 92 ? -3.445 -7.504 -11.871 1.00 46.41 92 ASN A CA 1
ATOM 746 C C . ASN A 1 92 ? -2.114 -8.156 -11.463 1.00 46.41 92 ASN A C 1
ATOM 748 O O . ASN A 1 92 ? -1.150 -7.999 -12.206 1.00 46.41 92 ASN A O 1
ATOM 752 N N . HIS A 1 93 ? -2.025 -8.939 -10.379 1.00 44.19 93 HIS A N 1
ATOM 753 C CA . HIS A 1 93 ? -0.754 -9.591 -10.021 1.00 44.19 93 HIS A CA 1
ATOM 754 C C . HIS A 1 93 ? -0.920 -11.080 -9.690 1.00 44.19 93 HIS A C 1
ATOM 756 O O . HIS A 1 93 ? -1.181 -11.483 -8.565 1.00 44.19 93 HIS A O 1
ATOM 762 N N . ALA A 1 94 ? -0.791 -11.877 -10.753 1.00 46.16 94 ALA A N 1
ATOM 763 C CA . ALA A 1 94 ? -0.268 -13.241 -10.828 1.00 46.16 94 ALA A CA 1
ATOM 764 C C . ALA A 1 94 ? -0.236 -14.103 -9.541 1.00 46.16 94 ALA A C 1
ATOM 766 O O . ALA A 1 94 ? 0.653 -13.995 -8.702 1.00 46.16 94 ALA A O 1
ATOM 767 N N . PHE A 1 95 ? -1.142 -15.084 -9.509 1.00 47.84 95 PHE A N 1
ATOM 768 C CA . PHE A 1 95 ? -0.806 -16.517 -9.521 1.00 47.84 95 PHE A CA 1
ATOM 769 C C . PHE A 1 95 ? 0.403 -16.948 -8.662 1.00 47.84 95 PHE A C 1
ATOM 771 O O . PHE A 1 95 ? 1.459 -17.295 -9.184 1.00 47.84 95 PHE A O 1
ATOM 778 N N . PHE A 1 96 ? 0.220 -17.037 -7.345 1.00 41.09 96 PHE A N 1
ATOM 779 C CA . PHE A 1 96 ? 0.985 -17.986 -6.532 1.00 41.09 96 PHE A CA 1
ATOM 780 C C . PHE A 1 96 ? 0.031 -19.049 -5.995 1.00 41.09 96 PHE A C 1
ATOM 782 O O . PHE A 1 96 ? -0.932 -18.747 -5.294 1.00 41.09 96 PHE A O 1
ATOM 789 N N . GLY A 1 97 ? 0.282 -20.290 -6.419 1.00 38.22 97 GLY A N 1
ATOM 790 C CA . GLY A 1 97 ? -0.594 -21.441 -6.260 1.00 38.22 97 GLY A CA 1
ATOM 791 C C . GLY A 1 97 ? -1.045 -21.682 -4.824 1.00 38.22 97 GLY A C 1
ATOM 792 O O . GLY A 1 97 ? -0.257 -22.028 -3.945 1.00 38.22 97 GLY A O 1
ATOM 793 N N . THR A 1 98 ? -2.352 -21.577 -4.621 1.00 37.66 98 THR A N 1
ATOM 794 C CA . THR A 1 98 ? -3.076 -22.205 -3.523 1.00 37.66 98 THR A CA 1
ATOM 795 C C . THR A 1 98 ? -3.052 -23.716 -3.734 1.00 37.66 98 THR A C 1
ATOM 797 O O . THR A 1 98 ? -3.894 -24.275 -4.430 1.00 37.66 98 THR A O 1
ATOM 800 N N . ILE A 1 99 ? -2.090 -24.398 -3.114 1.00 50.25 99 ILE A N 1
ATOM 801 C CA . ILE A 1 99 ? -2.253 -25.818 -2.794 1.00 50.25 99 ILE A CA 1
ATOM 802 C C . ILE A 1 99 ? -3.076 -25.865 -1.508 1.00 50.25 99 ILE A C 1
ATOM 804 O O . ILE A 1 99 ? -2.543 -25.911 -0.403 1.00 50.25 99 ILE A O 1
ATOM 808 N N . SER A 1 100 ? -4.389 -25.790 -1.675 1.00 41.78 100 SER A N 1
ATOM 809 C CA . SER A 1 100 ? -5.348 -26.150 -0.641 1.00 41.78 100 SER A CA 1
ATOM 810 C C . SER A 1 100 ? -6.304 -27.144 -1.278 1.00 41.78 100 SER A C 1
ATOM 812 O O . SER A 1 100 ? -7.314 -26.741 -1.843 1.00 41.78 100 SER A O 1
ATOM 814 N N . ASP A 1 101 ? -5.962 -28.428 -1.205 1.00 39.16 101 ASP A N 1
ATOM 815 C CA . ASP A 1 101 ? -6.932 -29.512 -1.346 1.00 39.16 101 ASP A CA 1
ATOM 816 C C . ASP A 1 101 ? -7.602 -29.718 0.018 1.00 39.16 101 ASP A C 1
ATOM 818 O O . ASP A 1 101 ? -6.955 -30.205 0.952 1.00 39.16 101 ASP A O 1
ATOM 822 N N . PRO A 1 102 ? -8.894 -29.396 0.187 1.00 42.88 102 PRO A N 1
ATOM 823 C CA . PRO A 1 102 ? -9.699 -30.034 1.199 1.00 42.88 102 PRO A CA 1
ATOM 824 C C . PRO A 1 102 ? -10.448 -31.205 0.556 1.00 42.88 102 PRO A C 1
ATOM 826 O O . PRO A 1 102 ? -11.096 -31.061 -0.475 1.00 42.88 102 PRO A O 1
ATOM 829 N N . SER A 1 103 ? -10.432 -32.338 1.252 1.00 35.34 103 SER A N 1
ATOM 830 C CA . SER A 1 103 ? -11.241 -33.543 1.026 1.00 35.34 103 SER A CA 1
ATOM 831 C C . SER A 1 103 ? -10.704 -34.582 0.034 1.00 35.34 103 SER A C 1
ATOM 833 O O . SER A 1 103 ? -11.183 -34.785 -1.076 1.00 35.34 103 SER A O 1
ATOM 835 N N . ALA A 1 104 ? -9.844 -35.441 0.582 1.00 47.75 104 ALA A N 1
ATOM 836 C CA . ALA A 1 104 ? -10.163 -36.857 0.523 1.00 47.75 104 ALA A CA 1
ATOM 837 C C . ALA A 1 104 ? -11.552 -37.080 1.160 1.00 47.75 104 ALA A C 1
ATOM 839 O O . ALA A 1 104 ? -11.691 -37.070 2.382 1.00 47.75 104 ALA A O 1
ATOM 840 N N . SER A 1 105 ? -12.576 -37.293 0.339 1.00 38.66 105 SER A N 1
ATOM 841 C CA . SER A 1 105 ? -13.760 -38.051 0.742 1.00 38.66 105 SER A CA 1
ATOM 842 C C . SER A 1 105 ? -14.031 -39.132 -0.293 1.00 38.66 105 SER A C 1
ATOM 844 O O . SER A 1 105 ? -14.406 -38.898 -1.436 1.00 38.66 105 SER A O 1
ATOM 846 N N . HIS A 1 106 ? -13.730 -40.324 0.188 1.00 41.03 106 HIS A N 1
ATOM 847 C CA . HIS A 1 106 ? -13.871 -41.651 -0.361 1.00 41.03 106 HIS A CA 1
ATOM 848 C C . HIS A 1 106 ? -15.224 -41.930 -1.052 1.00 41.03 106 HIS A C 1
ATOM 850 O O . HIS A 1 106 ? -16.281 -41.583 -0.530 1.00 41.03 106 HIS A O 1
ATOM 856 N N . SER A 1 107 ? -15.128 -42.715 -2.135 1.00 38.97 107 SER A N 1
ATOM 857 C CA . SER A 1 107 ? -16.034 -43.794 -2.582 1.00 38.97 107 SER A CA 1
ATOM 858 C C . SER A 1 107 ? -17.448 -43.473 -3.097 1.00 38.97 107 SER A C 1
ATOM 860 O O . SER A 1 107 ? -18.340 -43.191 -2.309 1.00 38.97 107 SER A O 1
ATOM 862 N N . GLN A 1 108 ? -17.687 -43.749 -4.390 1.00 34.97 108 GLN A N 1
ATOM 863 C CA . GLN A 1 108 ? -18.514 -44.889 -4.840 1.00 34.97 108 GLN A CA 1
ATOM 864 C C . GLN A 1 108 ? -18.436 -45.087 -6.372 1.00 34.97 108 GLN A C 1
ATOM 866 O O . GLN A 1 108 ? -18.751 -44.188 -7.143 1.00 34.97 108 GLN A O 1
ATOM 871 N N . SER A 1 109 ? -18.010 -46.287 -6.785 1.00 40.62 109 SER A N 1
ATOM 872 C CA . SER A 1 109 ? -18.266 -46.871 -8.114 1.00 40.62 109 SER A CA 1
ATOM 873 C C . SER A 1 109 ? -19.755 -47.233 -8.224 1.00 40.62 109 SER A C 1
ATOM 875 O O . SER A 1 109 ? -20.338 -47.619 -7.203 1.00 40.62 109 SER A O 1
ATOM 877 N N . PRO A 1 110 ? -20.370 -47.120 -9.41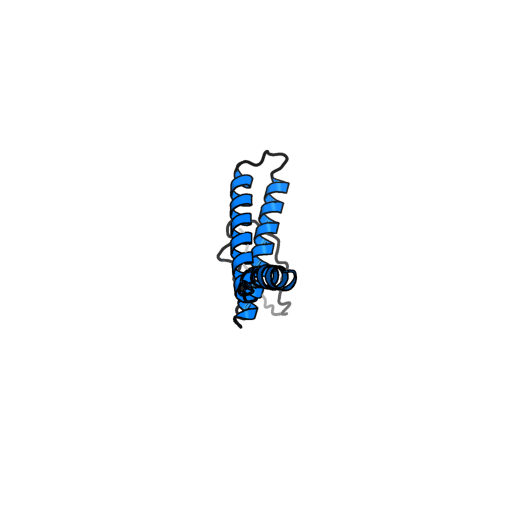3 1.00 43.59 110 PRO A N 1
ATOM 878 C CA . PRO A 1 110 ? -20.812 -48.358 -10.061 1.00 43.59 110 PRO A CA 1
ATOM 879 C C . PRO A 1 110 ? -20.652 -48.378 -11.594 1.00 43.59 110 PRO A C 1
ATOM 881 O O . PRO A 1 110 ? -20.925 -47.405 -12.291 1.00 43.59 110 PRO A O 1
ATOM 884 N N . ASP A 1 111 ? -20.201 -49.542 -12.056 1.00 39.53 111 ASP A N 1
ATOM 885 C CA . ASP A 1 111 ? -20.574 -50.317 -13.245 1.00 39.53 111 ASP A CA 1
ATOM 886 C C . ASP A 1 111 ? -21.280 -49.662 -14.455 1.00 39.53 111 ASP A C 1
ATOM 888 O O . ASP A 1 111 ? -22.384 -49.130 -14.377 1.00 39.53 111 ASP A O 1
ATOM 892 N N . ASP A 1 112 ? -20.645 -49.929 -15.605 1.00 44.72 112 ASP A N 1
ATOM 893 C CA . ASP A 1 112 ? -21.239 -50.543 -16.802 1.00 44.72 112 ASP A CA 1
ATOM 894 C C . ASP A 1 112 ? -22.226 -49.716 -17.639 1.00 44.72 112 ASP A C 1
ATOM 896 O O . ASP A 1 112 ? -23.430 -49.791 -17.428 1.00 44.72 112 ASP A O 1
ATOM 900 N N . GLN A 1 113 ? -21.714 -49.042 -18.684 1.00 41.66 113 GLN A N 1
ATOM 901 C CA . GLN A 1 113 ? -22.371 -49.009 -20.001 1.00 41.66 113 GLN A CA 1
ATOM 902 C C . GLN A 1 113 ? -21.340 -49.033 -21.141 1.00 41.66 113 GLN A C 1
ATOM 904 O O . GLN A 1 113 ? -20.660 -48.060 -21.458 1.00 41.66 113 GLN A O 1
ATOM 909 N N . SER A 1 114 ? -21.254 -50.222 -21.727 1.00 49.22 114 SER A N 1
ATOM 910 C CA . SER A 1 114 ? -20.939 -50.536 -23.122 1.00 49.22 114 SER A CA 1
ATOM 911 C C . SER A 1 114 ? -21.369 -49.459 -24.129 1.00 49.22 114 SER A C 1
ATOM 913 O O . SER A 1 114 ? -22.499 -49.004 -24.035 1.00 49.22 114 SER A O 1
ATOM 915 N N . GLU A 1 115 ? -20.538 -49.155 -25.139 1.00 47.44 115 GLU A N 1
ATOM 916 C CA . GLU A 1 115 ? -20.952 -49.042 -26.556 1.00 47.44 115 GLU A CA 1
ATOM 917 C C . GLU A 1 115 ? -19.747 -48.883 -27.527 1.00 47.44 115 GLU A C 1
ATOM 919 O O . GLU A 1 115 ? -18.618 -48.656 -27.081 1.00 47.44 115 GLU A O 1
ATOM 924 N N . PRO A 1 116 ? -19.929 -49.151 -28.840 1.00 55.16 116 PRO A N 1
ATOM 925 C CA . PRO A 1 116 ? -18.934 -49.836 -29.658 1.00 55.16 116 PRO A CA 1
ATOM 926 C C . PRO A 1 116 ? -18.122 -48.940 -30.603 1.00 55.16 116 PRO A C 1
ATOM 928 O O . PRO A 1 116 ? -18.430 -47.784 -30.874 1.00 55.16 116 PRO A O 1
ATOM 931 N N . ARG A 1 117 ? -17.086 -49.573 -31.167 1.00 41.50 117 ARG A N 1
ATOM 932 C CA . ARG A 1 117 ? -16.367 -49.150 -32.372 1.00 41.50 117 ARG A CA 1
ATOM 933 C C . ARG A 1 117 ? -17.323 -48.915 -33.544 1.00 41.50 117 ARG A C 1
ATOM 935 O O . ARG A 1 117 ? -18.147 -49.789 -33.808 1.00 41.50 117 ARG A O 1
ATOM 942 N N . LEU A 1 118 ? -17.048 -47.864 -34.316 1.00 54.91 118 LEU A N 1
ATOM 943 C CA . LEU A 1 118 ? -16.857 -47.907 -35.773 1.00 54.91 118 LEU A CA 1
ATOM 944 C C . LEU A 1 118 ? -15.905 -46.780 -36.189 1.00 54.91 118 LEU A C 1
ATOM 946 O O . LEU A 1 118 ? -16.119 -45.638 -35.730 1.00 54.91 118 LEU A O 1
#

Sequence (118 aa):
MKTLVKKFLLSVSPPKRPQPNETECLIAEIEEARGKILYAWNRFDYAAPEYVELAVLELLLSETHYSLLNKRYRIMLGINTPLLSLDGHFQNHAFFGTISDPSASHSQSPDDQSEPRL

pLDDT: mean 71.62, std 22.2, range [34.97, 96.56]

Secondary structure (DSSP, 8-state):
-HHHHHHHHHT-PPP-PPPPPHHHHHHHHHHHHHHHHHHHHHHHTT--GGGHHHHHHHHHHHHHHHHHHHHHHHHHTT--S-S--TTSS-TTS-------------------------